Protein AF-A0A0L0VH54-F1 (afdb_monomer_lite)

Organism: NCBI:txid1165861

pLDDT: mean 87.73, std 12.9, range [51.84, 98.5]

Foldseek 3Di:
DVVLVVVLVVVVVADQDAFGKDKDKDFADCDFAWDAQPVDRPDIDTHHDQVRVQVSVVVNDPCVFKDKDKDWDFDPDPPVCCVRRVRGTTIMIIIMIGTD

Radius of gyration: 15.27 Å; chains: 1; bounding box: 35×24×42 Å

Secondary structure (DSSP, 8-state):
-HHHHHHHHHHTTS-SSTT-EEEEEEEB-SSSEEEEETTEEEEEEEEBPHHHHHHHHHHHS-TTTEEEEEEEEE-SS--HHHHHHTSPPPEEEEEEEEE-

Structure (mmCIF, N/CA/C/O backbone):
data_AF-A0A0L0VH54-F1
#
_entry.id   AF-A0A0L0VH54-F1
#
loop_
_atom_site.group_PDB
_atom_site.id
_atom_site.type_symbol
_atom_site.label_atom_id
_atom_site.label_alt_id
_atom_site.label_comp_id
_atom_site.label_asym_id
_atom_site.label_entity_id
_atom_site.label_seq_id
_atom_site.pdbx_PDB_ins_code
_atom_site.Cartn_x
_atom_site.Cartn_y
_atom_site.Cartn_z
_atom_site.occupancy
_atom_site.B_iso_or_equiv
_atom_site.auth_seq_id
_atom_site.auth_comp_id
_atom_site.auth_asym_id
_atom_site.auth_atom_id
_atom_site.pdbx_PDB_model_num
ATOM 1 N N . MET A 1 1 ? -7.591 2.577 -13.762 1.00 58.38 1 MET A N 1
ATOM 2 C CA . MET A 1 1 ? -9.037 2.316 -13.573 1.00 58.38 1 MET A CA 1
ATOM 3 C C . MET A 1 1 ? -9.275 1.050 -12.751 1.00 58.38 1 MET A C 1
ATOM 5 O O . MET A 1 1 ? -9.982 1.132 -11.759 1.00 58.38 1 MET A O 1
ATOM 9 N N . ASP A 1 2 ? -8.644 -0.087 -13.072 1.00 82.50 2 ASP A N 1
ATOM 10 C CA . ASP A 1 2 ? -8.907 -1.338 -12.331 1.00 82.50 2 ASP A CA 1
ATOM 11 C C . ASP A 1 2 ? -8.268 -1.409 -10.930 1.00 82.50 2 ASP A C 1
ATOM 13 O O . ASP A 1 2 ? -8.862 -1.985 -10.022 1.00 82.50 2 ASP A O 1
ATOM 17 N N . GLN A 1 3 ? -7.096 -0.793 -10.713 1.00 86.62 3 GLN A N 1
ATOM 18 C CA . GLN A 1 3 ? -6.416 -0.827 -9.405 1.00 86.62 3 GLN A CA 1
ATOM 19 C C . GLN A 1 3 ? -7.136 0.002 -8.325 1.00 86.62 3 GLN A C 1
ATOM 21 O O . GLN A 1 3 ? -7.254 -0.454 -7.192 1.00 86.62 3 GLN A O 1
ATOM 26 N N . GLU A 1 4 ? -7.678 1.176 -8.670 1.00 88.88 4 GLU A N 1
ATOM 27 C CA . GLU A 1 4 ? -8.472 1.996 -7.737 1.00 88.88 4 GLU A CA 1
ATOM 28 C C . GLU A 1 4 ? -9.761 1.271 -7.324 1.00 88.88 4 GLU A C 1
ATOM 30 O O . GLU A 1 4 ? -10.084 1.185 -6.142 1.00 88.88 4 GLU A O 1
ATOM 35 N N . ARG A 1 5 ? -10.450 0.646 -8.285 1.00 92.88 5 ARG A N 1
ATOM 36 C CA . ARG A 1 5 ? -11.643 -0.162 -8.011 1.00 92.88 5 ARG A CA 1
ATOM 37 C C . ARG A 1 5 ? -11.333 -1.405 -7.173 1.00 92.88 5 ARG A C 1
ATOM 39 O O . ARG A 1 5 ? -12.140 -1.825 -6.349 1.00 92.88 5 ARG A O 1
ATOM 46 N N . LEU A 1 6 ? -10.157 -2.005 -7.354 1.00 92.12 6 LEU A N 1
ATOM 47 C CA . LEU A 1 6 ? -9.701 -3.087 -6.485 1.00 92.12 6 LEU A CA 1
ATOM 48 C C . LEU A 1 6 ? -9.466 -2.592 -5.049 1.00 92.12 6 LEU A C 1
ATOM 50 O O . LEU A 1 6 ? -9.856 -3.278 -4.104 1.00 92.12 6 LEU A O 1
ATOM 54 N N . ALA A 1 7 ? -8.894 -1.396 -4.877 1.00 93.44 7 ALA A N 1
ATOM 55 C CA . ALA A 1 7 ? -8.724 -0.778 -3.563 1.00 93.44 7 ALA A CA 1
ATOM 56 C C . ALA A 1 7 ? -10.075 -0.511 -2.874 1.00 93.44 7 ALA A C 1
ATOM 58 O O . ALA A 1 7 ? -10.208 -0.777 -1.679 1.00 93.44 7 ALA A O 1
ATOM 59 N N . GLU A 1 8 ? -11.106 -0.096 -3.620 1.00 94.75 8 GLU A N 1
ATOM 60 C CA . GLU A 1 8 ? -12.480 0.002 -3.103 1.00 94.75 8 GLU A CA 1
ATOM 61 C C . GLU A 1 8 ? -12.968 -1.346 -2.555 1.00 94.75 8 GLU A C 1
ATOM 63 O O . GLU A 1 8 ? -13.465 -1.409 -1.431 1.00 94.75 8 GLU A O 1
ATOM 68 N N . TYR A 1 9 ? -12.777 -2.451 -3.280 1.00 95.25 9 TYR A N 1
ATOM 69 C CA . TYR A 1 9 ? -13.176 -3.771 -2.778 1.00 95.25 9 TYR A CA 1
ATOM 70 C C . TYR A 1 9 ? -12.372 -4.210 -1.555 1.00 95.25 9 TYR A C 1
ATOM 72 O O . TYR A 1 9 ? -12.942 -4.765 -0.615 1.00 95.25 9 TYR A O 1
ATOM 80 N N . PHE A 1 10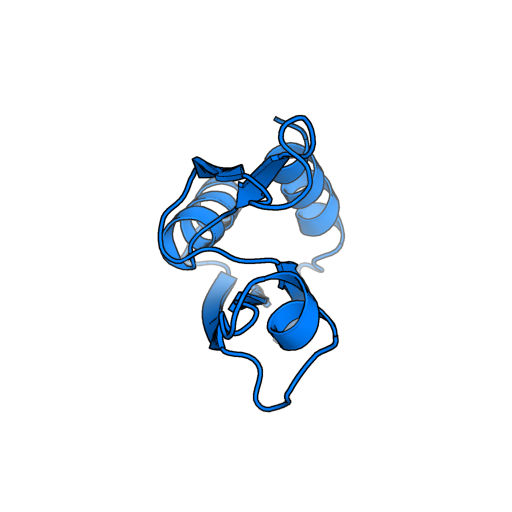 ? -11.072 -3.927 -1.520 1.00 95.06 10 PHE A N 1
ATOM 81 C CA . PHE A 1 10 ? -10.246 -4.190 -0.342 1.00 95.06 10 PHE A CA 1
ATOM 82 C C . PHE A 1 10 ? -10.668 -3.356 0.866 1.00 95.06 10 PHE A C 1
ATOM 84 O O . PHE A 1 10 ? -10.626 -3.863 1.986 1.00 95.06 10 PHE A O 1
ATOM 91 N N . SER A 1 11 ? -11.147 -2.127 0.659 1.00 95.38 11 SER A N 1
ATOM 92 C CA . SER A 1 11 ? -11.633 -1.277 1.750 1.00 95.38 11 SER A CA 1
ATOM 93 C C . SER A 1 11 ? -12.787 -1.926 2.524 1.00 95.38 11 SER A C 1
ATOM 95 O O . SER A 1 11 ? -12.861 -1.796 3.745 1.00 95.38 11 SER A O 1
ATOM 97 N N . LEU A 1 12 ? -13.630 -2.709 1.839 1.00 95.94 12 LEU A N 1
ATOM 98 C CA . LEU A 1 12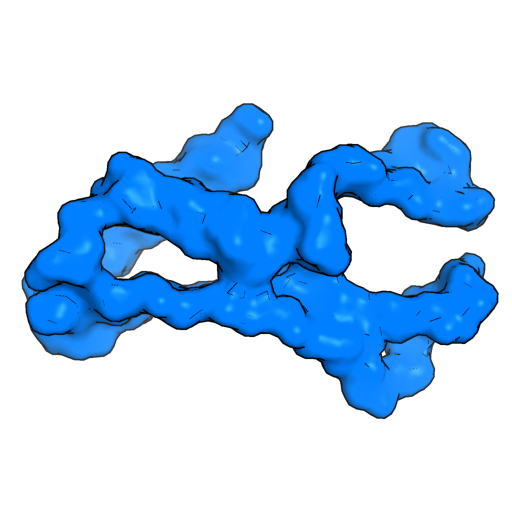 ? -14.764 -3.420 2.436 1.00 95.94 12 LEU A CA 1
ATOM 99 C C . LEU A 1 12 ? -14.338 -4.612 3.303 1.00 95.94 12 LEU A C 1
ATOM 101 O O . LEU A 1 12 ? -15.115 -5.070 4.139 1.00 95.94 12 LEU A O 1
ATOM 105 N N . LEU A 1 13 ? -13.114 -5.113 3.123 1.00 96.25 13 LEU A N 1
ATOM 106 C CA . LEU A 1 13 ? -12.553 -6.181 3.954 1.00 96.25 13 LEU A CA 1
ATOM 107 C C . LEU A 1 13 ? -12.040 -5.649 5.300 1.00 96.25 13 LEU A C 1
ATOM 109 O O . LEU A 1 13 ? -11.819 -6.431 6.228 1.00 96.25 13 LEU A O 1
ATOM 113 N N . LEU A 1 14 ? -11.854 -4.331 5.431 1.00 97.50 14 LEU A N 1
ATOM 114 C CA . LEU A 1 14 ? -11.350 -3.717 6.652 1.00 97.50 14 LEU A CA 1
ATOM 115 C C . LEU A 1 14 ? -12.465 -3.549 7.692 1.00 97.50 14 LEU A C 1
ATOM 117 O O . LEU A 1 14 ? -13.267 -2.615 7.640 1.00 97.50 14 LEU A O 1
ATOM 121 N N . SER A 1 15 ? -12.455 -4.420 8.701 1.00 96.94 15 SER A N 1
ATOM 122 C CA . SER A 1 15 ? -13.335 -4.323 9.872 1.00 96.94 15 SER A CA 1
ATOM 123 C C . SER A 1 15 ? -13.289 -2.937 10.546 1.00 96.94 15 SER A C 1
ATOM 125 O O . SER A 1 15 ? -12.270 -2.240 10.558 1.00 96.94 15 SER A O 1
ATOM 127 N N . ASN A 1 16 ? -14.413 -2.540 11.151 1.00 94.88 16 ASN A N 1
ATOM 128 C CA . ASN A 1 16 ? -14.532 -1.305 11.936 1.00 94.88 16 ASN A CA 1
ATOM 129 C C . ASN A 1 16 ? -13.934 -1.419 13.349 1.00 94.88 16 ASN A C 1
ATOM 131 O O . ASN A 1 16 ? -13.938 -0.441 14.088 1.00 94.88 16 ASN A O 1
ATOM 135 N N . GLN A 1 17 ? -13.436 -2.593 13.747 1.00 97.56 17 GLN A N 1
ATOM 136 C CA . GLN A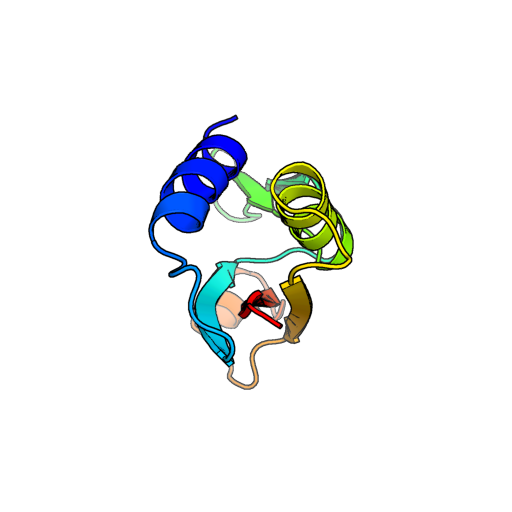 1 17 ? -12.788 -2.773 15.047 1.00 97.56 17 GLN A CA 1
ATOM 137 C C . GLN A 1 17 ? -11.390 -2.127 15.053 1.00 97.56 17 GLN A C 1
ATOM 139 O O . GLN A 1 17 ? -10.599 -2.447 14.157 1.00 97.56 17 GLN A O 1
ATOM 144 N N . PRO A 1 18 ? -11.050 -1.285 16.048 1.00 97.31 18 PRO A N 1
ATOM 145 C CA . PRO A 1 18 ? -9.711 -0.713 16.188 1.00 97.31 18 PRO A CA 1
ATOM 146 C C . PRO A 1 18 ? -8.613 -1.782 16.158 1.00 97.31 18 PRO A C 1
ATOM 148 O O . PRO A 1 18 ? -8.764 -2.869 16.717 1.00 97.31 18 PRO A O 1
ATOM 151 N N . GLY A 1 19 ? -7.513 -1.493 15.466 1.00 97.00 19 GLY A N 1
ATOM 152 C CA . GLY A 1 19 ? -6.400 -2.417 15.238 1.00 97.00 19 GLY A CA 1
ATOM 153 C C . GLY A 1 19 ? -6.596 -3.388 14.068 1.00 97.00 19 GLY A C 1
ATOM 154 O O . GLY A 1 19 ? -5.619 -3.986 13.609 1.00 97.00 19 GLY A O 1
ATOM 155 N N . SER A 1 20 ? -7.814 -3.520 13.527 1.00 98.00 20 SER A N 1
ATOM 156 C CA . SER A 1 20 ? -8.038 -4.293 12.296 1.00 98.00 20 SER A CA 1
ATOM 157 C C . SER A 1 20 ? -7.196 -3.718 11.166 1.00 98.00 20 SER A C 1
ATOM 159 O O . SER A 1 20 ? -7.116 -2.501 11.017 1.00 98.00 20 SER A O 1
ATOM 161 N N . SER A 1 21 ? -6.558 -4.583 10.382 1.00 97.88 21 SER A N 1
ATOM 162 C CA . SER A 1 21 ? -5.631 -4.159 9.335 1.00 97.88 21 SER A CA 1
ATOM 163 C C . SER A 1 21 ? -5.804 -4.985 8.071 1.00 97.88 21 SER A C 1
ATOM 165 O O . SER A 1 21 ? -5.956 -6.204 8.138 1.00 97.88 21 SER A O 1
ATOM 167 N N . ILE A 1 22 ? -5.712 -4.315 6.928 1.00 97.94 22 ILE A N 1
ATOM 168 C CA . ILE A 1 22 ? -5.450 -4.937 5.629 1.00 97.94 22 ILE A CA 1
ATOM 169 C C . ILE A 1 22 ? -4.053 -4.520 5.179 1.00 97.94 22 ILE A C 1
ATOM 171 O O . ILE A 1 22 ? -3.599 -3.416 5.487 1.00 97.94 22 ILE A O 1
ATOM 175 N N . PHE A 1 23 ? -3.352 -5.405 4.484 1.00 97.50 23 PHE A N 1
ATOM 176 C CA . PHE A 1 23 ? -2.006 -5.143 3.993 1.00 97.50 23 PHE A CA 1
ATOM 177 C C . PHE A 1 23 ? -1.753 -5.917 2.710 1.00 97.50 23 PHE A C 1
ATOM 179 O O . PHE A 1 23 ? -2.422 -6.912 2.423 1.00 97.50 23 PHE A O 1
ATOM 186 N N . GLY A 1 24 ? -0.767 -5.464 1.949 1.00 95.62 24 GLY A N 1
ATOM 187 C CA . GLY A 1 24 ? -0.409 -6.094 0.696 1.00 95.62 24 GLY A CA 1
ATOM 188 C C . GLY A 1 24 ? 1.003 -5.763 0.2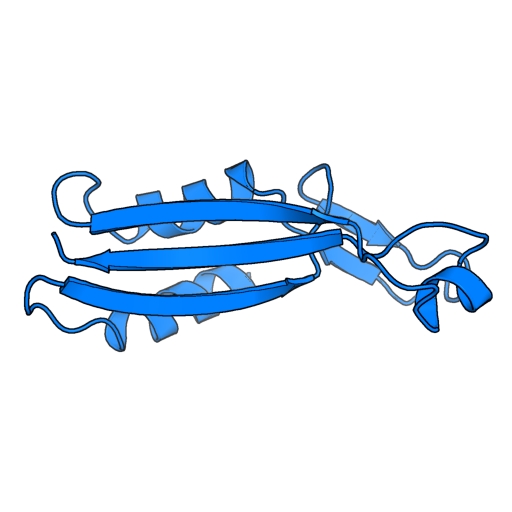51 1.00 95.62 24 GLY A C 1
ATOM 189 O O . GLY A 1 24 ? 1.673 -4.871 0.776 1.00 95.62 24 GLY A O 1
ATOM 190 N N . LEU A 1 25 ? 1.430 -6.534 -0.740 1.00 93.75 25 LEU A N 1
ATOM 191 C CA . LEU A 1 25 ? 2.678 -6.375 -1.459 1.00 93.75 25 LEU A CA 1
ATOM 192 C C . LEU A 1 25 ? 2.351 -6.425 -2.944 1.00 93.75 25 LEU A C 1
ATOM 194 O O . LEU A 1 25 ? 1.737 -7.383 -3.414 1.00 93.75 25 LEU A O 1
ATOM 198 N N . GLN A 1 26 ? 2.764 -5.404 -3.681 1.00 91.50 26 GLN A N 1
ATOM 199 C CA . GLN A 1 26 ? 2.602 -5.370 -5.128 1.00 91.50 26 GLN A CA 1
ATOM 200 C C . GLN A 1 26 ? 3.806 -4.730 -5.798 1.00 91.50 26 GLN A C 1
ATOM 202 O O . GLN A 1 26 ? 4.692 -4.180 -5.144 1.00 91.50 26 GLN A O 1
ATOM 207 N N . ARG A 1 27 ? 3.836 -4.791 -7.126 1.00 89.00 27 ARG A N 1
ATOM 208 C CA . ARG A 1 27 ? 4.863 -4.107 -7.900 1.00 89.00 27 ARG A CA 1
ATOM 209 C C . ARG A 1 27 ? 4.668 -2.595 -7.811 1.00 89.00 27 ARG A C 1
ATOM 211 O O . ARG A 1 27 ? 3.583 -2.099 -8.108 1.00 89.00 27 ARG A O 1
ATOM 218 N N . GLY A 1 28 ? 5.717 -1.893 -7.404 1.00 91.19 28 GLY A N 1
ATOM 219 C CA . GLY A 1 28 ? 5.760 -0.437 -7.357 1.00 91.19 28 GLY A CA 1
ATOM 220 C C . GLY A 1 28 ? 6.559 0.162 -8.510 1.00 91.19 28 GLY A C 1
ATOM 221 O O . GLY A 1 28 ? 7.117 -0.545 -9.356 1.00 91.19 28 GLY A O 1
ATOM 222 N N . SER A 1 29 ? 6.633 1.484 -8.504 1.00 91.25 29 SER A N 1
ATOM 223 C CA . SER A 1 29 ? 7.528 2.289 -9.333 1.00 91.25 29 SER A CA 1
ATOM 224 C C . SER A 1 29 ? 8.027 3.492 -8.531 1.00 91.25 29 SER A C 1
ATOM 226 O O . SER A 1 29 ? 7.432 3.859 -7.522 1.00 91.25 29 SER A O 1
ATOM 228 N N . GLU A 1 30 ? 9.128 4.113 -8.958 1.00 89.88 30 GLU A N 1
ATOM 229 C CA . GLU A 1 30 ? 9.598 5.361 -8.330 1.00 89.88 30 GLU A CA 1
ATOM 230 C C . GLU A 1 30 ? 8.587 6.492 -8.532 1.00 89.88 30 GLU A C 1
ATOM 232 O O . GLU A 1 30 ? 8.302 7.255 -7.618 1.00 89.88 30 GLU A O 1
ATOM 237 N N . ASN A 1 31 ? 8.019 6.564 -9.737 1.00 91.69 31 ASN A N 1
ATOM 238 C CA . ASN A 1 31 ? 7.028 7.554 -10.128 1.00 91.69 31 ASN A CA 1
ATOM 239 C C . ASN A 1 31 ? 5.780 6.843 -10.646 1.00 91.69 31 ASN A C 1
ATOM 241 O O . ASN A 1 31 ? 5.879 5.800 -11.299 1.00 91.69 31 ASN A O 1
ATOM 245 N N . GLU A 1 32 ? 4.613 7.413 -10.366 1.00 93.69 32 GLU A N 1
ATOM 246 C CA . GLU A 1 32 ? 3.345 6.922 -10.895 1.00 93.69 32 GLU A CA 1
ATOM 247 C C . GLU A 1 32 ? 3.312 6.997 -12.431 1.00 93.69 32 GLU A C 1
ATOM 249 O O . GLU A 1 32 ? 3.735 7.992 -13.023 1.00 93.69 32 GLU A O 1
ATOM 254 N N . GLY A 1 33 ? 2.796 5.950 -13.077 1.00 91.50 33 GLY A N 1
ATOM 255 C CA . GLY A 1 33 ? 2.560 5.943 -14.519 1.00 91.50 33 GLY A CA 1
ATOM 256 C C . GLY A 1 33 ? 2.821 4.599 -15.188 1.00 91.50 33 GLY A C 1
ATOM 257 O O . GLY A 1 33 ? 3.170 3.605 -14.544 1.00 91.50 33 GLY A O 1
ATOM 258 N N . GLU A 1 34 ? 2.664 4.578 -16.511 1.00 90.12 34 GLU A N 1
ATOM 259 C CA . GLU A 1 34 ? 2.947 3.400 -17.330 1.00 90.12 34 GLU A CA 1
ATOM 260 C C . GLU A 1 34 ? 4.441 3.068 -17.333 1.00 90.12 34 GLU A C 1
ATOM 262 O O . GLU A 1 34 ? 5.299 3.889 -17.658 1.00 90.12 34 GLU A O 1
ATOM 267 N N . GLN A 1 35 ? 4.742 1.830 -16.963 1.00 85.56 35 GLN A N 1
ATOM 268 C CA . GLN A 1 35 ? 6.069 1.247 -16.954 1.00 85.56 35 GLN A CA 1
ATOM 269 C C . GLN A 1 35 ? 6.171 0.267 -18.119 1.00 85.56 35 GLN A C 1
ATOM 271 O O . GLN A 1 35 ? 5.344 -0.636 -18.251 1.00 85.56 35 GLN A O 1
ATOM 276 N N . ASN A 1 36 ? 7.201 0.431 -18.945 1.00 81.00 36 ASN A N 1
ATOM 277 C CA . ASN A 1 36 ? 7.462 -0.439 -20.089 1.00 81.00 36 ASN A CA 1
ATOM 278 C C . ASN A 1 36 ? 8.510 -1.496 -19.737 1.00 81.00 36 ASN A C 1
ATOM 280 O O . ASN A 1 36 ? 9.513 -1.190 -19.083 1.00 81.00 36 ASN A O 1
ATOM 284 N N . LEU A 1 37 ? 8.315 -2.730 -20.208 1.00 74.06 37 LEU A N 1
ATOM 285 C CA . LEU A 1 37 ? 9.350 -3.759 -20.132 1.00 74.06 37 LEU A CA 1
ATOM 286 C C . LEU A 1 37 ? 10.335 -3.592 -21.304 1.00 74.06 37 LEU A C 1
ATOM 288 O O . LEU A 1 37 ? 9.934 -3.765 -22.454 1.00 74.06 37 LEU A O 1
ATOM 292 N N . PRO A 1 38 ? 11.634 -3.329 -21.062 1.00 69.00 38 PRO A N 1
ATOM 293 C CA . PRO A 1 38 ? 12.618 -3.150 -22.134 1.00 69.00 38 PRO A CA 1
ATOM 294 C C . PRO A 1 38 ? 12.763 -4.355 -23.079 1.00 69.00 38 PRO A C 1
ATOM 296 O O . PRO A 1 38 ? 13.162 -4.169 -24.224 1.00 69.00 38 PRO A O 1
ATOM 299 N N . TYR A 1 39 ? 12.427 -5.574 -22.645 1.00 70.69 39 TYR A N 1
ATOM 300 C CA . TYR A 1 39 ? 12.485 -6.779 -23.488 1.00 70.69 39 TYR A CA 1
ATOM 301 C C . TYR A 1 39 ? 11.155 -7.172 -24.142 1.00 70.69 39 TYR A C 1
ATOM 303 O O . TYR A 1 39 ? 11.116 -8.126 -24.916 1.00 70.69 39 TYR A O 1
ATOM 311 N N . ALA A 1 40 ? 10.056 -6.496 -23.812 1.00 74.81 40 ALA A N 1
ATOM 312 C CA . ALA A 1 40 ? 8.735 -6.796 -24.347 1.00 74.81 40 ALA A CA 1
ATOM 313 C C . ALA A 1 40 ? 8.009 -5.475 -24.593 1.00 74.81 40 ALA A C 1
ATOM 315 O O . ALA A 1 40 ? 7.293 -4.985 -23.728 1.00 74.81 40 ALA A O 1
ATOM 316 N N . ALA A 1 41 ? 8.220 -4.907 -25.783 1.00 72.81 41 ALA A N 1
ATOM 317 C CA . ALA A 1 41 ? 7.760 -3.565 -26.146 1.00 72.81 41 ALA A CA 1
ATOM 318 C C . ALA A 1 41 ? 6.241 -3.354 -26.000 1.00 72.81 41 ALA A C 1
ATOM 320 O O . ALA A 1 41 ? 5.802 -2.233 -25.777 1.00 72.81 41 ALA A O 1
ATOM 321 N N . GLU A 1 42 ? 5.445 -4.419 -26.105 1.00 82.25 42 GLU A N 1
ATOM 322 C CA . GLU A 1 42 ? 3.988 -4.362 -25.931 1.00 82.25 42 GLU A CA 1
ATOM 323 C C . GLU A 1 42 ? 3.549 -4.577 -24.474 1.00 82.25 42 GLU A C 1
ATOM 325 O O . GLU A 1 42 ? 2.421 -4.250 -24.101 1.00 82.25 42 GLU A O 1
ATOM 330 N N . ALA A 1 43 ? 4.432 -5.109 -23.627 1.00 79.75 43 ALA A N 1
ATOM 331 C CA . ALA A 1 43 ? 4.129 -5.398 -22.238 1.00 79.75 43 ALA A CA 1
ATOM 332 C C . ALA A 1 43 ? 4.429 -4.176 -21.364 1.00 79.75 43 ALA A C 1
ATOM 334 O O . ALA A 1 43 ? 5.581 -3.834 -21.076 1.00 79.75 43 ALA A O 1
ATOM 335 N N . HIS A 1 44 ? 3.352 -3.550 -20.912 1.00 84.56 44 HIS A N 1
ATOM 336 C CA . HIS A 1 44 ? 3.365 -2.411 -20.013 1.00 84.56 44 HIS A CA 1
ATOM 337 C C . HIS A 1 44 ? 2.474 -2.695 -18.804 1.00 84.56 44 HIS A C 1
ATOM 339 O O . HIS A 1 44 ? 1.547 -3.506 -18.861 1.00 84.56 44 HIS A O 1
ATOM 345 N N . TRP A 1 45 ? 2.765 -2.040 -17.686 1.00 86.62 45 TRP A N 1
ATOM 346 C CA . TRP A 1 45 ? 1.892 -2.044 -16.515 1.00 86.62 45 TRP A CA 1
ATOM 347 C C . TRP A 1 45 ? 1.845 -0.652 -15.902 1.00 86.62 45 TRP A C 1
ATOM 349 O O . TRP A 1 45 ? 2.800 0.111 -16.003 1.00 86.62 45 TRP A O 1
ATOM 359 N N . TYR A 1 46 ? 0.745 -0.318 -15.235 1.00 90.19 46 TYR A N 1
ATOM 360 C CA . TYR A 1 46 ? 0.668 0.917 -14.465 1.00 90.19 46 TYR A CA 1
ATOM 361 C C . TYR A 1 46 ? 1.288 0.700 -13.083 1.00 90.19 46 TYR A C 1
ATOM 363 O O . TYR A 1 46 ? 0.803 -0.131 -12.308 1.00 90.19 46 TYR A O 1
ATOM 371 N N . GLY A 1 47 ? 2.376 1.409 -12.795 1.00 91.75 47 GLY A N 1
ATOM 372 C CA . GLY A 1 47 ? 3.051 1.384 -11.502 1.00 91.75 47 GLY A CA 1
ATOM 373 C C . GLY A 1 47 ? 2.619 2.561 -10.636 1.00 91.75 47 GLY A C 1
ATOM 374 O O . GLY A 1 47 ? 2.553 3.689 -11.120 1.00 91.75 47 GLY A O 1
ATOM 375 N N . HIS A 1 48 ? 2.354 2.293 -9.359 1.00 95.00 48 HIS A N 1
ATOM 376 C CA . HIS A 1 48 ? 2.181 3.328 -8.345 1.00 95.00 48 HIS A CA 1
ATOM 377 C C . HIS A 1 48 ? 3.495 3.560 -7.584 1.00 95.00 48 HIS A C 1
ATOM 379 O O . HIS A 1 48 ? 4.171 2.600 -7.194 1.00 95.00 48 HIS A O 1
ATOM 385 N N . SER A 1 49 ? 3.804 4.830 -7.307 1.00 95.75 49 SER A N 1
ATOM 386 C CA . SER A 1 49 ? 4.722 5.212 -6.226 1.00 95.75 49 SER A CA 1
ATOM 387 C C . SER A 1 49 ? 4.060 5.042 -4.856 1.00 95.75 49 SER A C 1
ATOM 389 O O . SER A 1 49 ? 2.833 4.902 -4.764 1.00 95.75 49 SER A O 1
ATOM 391 N N . ALA A 1 50 ? 4.853 5.113 -3.781 1.00 97.12 50 ALA A N 1
ATOM 392 C CA . ALA A 1 50 ? 4.330 5.099 -2.414 1.00 97.12 50 ALA A CA 1
ATOM 393 C C . ALA A 1 50 ? 3.267 6.192 -2.200 1.00 97.12 50 ALA A C 1
ATOM 395 O O . ALA A 1 50 ? 2.190 5.918 -1.675 1.00 97.12 50 ALA A O 1
ATOM 396 N N . GLU A 1 51 ? 3.537 7.410 -2.665 1.00 97.38 51 GLU A N 1
ATOM 397 C CA . GLU A 1 51 ? 2.667 8.578 -2.522 1.00 97.38 51 GLU A CA 1
ATOM 398 C C . GLU A 1 51 ? 1.376 8.421 -3.322 1.00 97.38 51 GLU A C 1
ATOM 400 O O . GLU A 1 51 ? 0.293 8.676 -2.795 1.00 97.38 51 GLU A O 1
ATOM 405 N N . SER A 1 52 ? 1.471 7.964 -4.575 1.00 96.38 52 SER A N 1
ATOM 406 C CA . SER A 1 52 ? 0.279 7.772 -5.408 1.00 96.38 52 SER A CA 1
ATOM 407 C C . SER A 1 52 ? -0.651 6.702 -4.833 1.00 96.38 52 SER A C 1
ATOM 409 O O . SER A 1 52 ? -1.861 6.910 -4.760 1.00 96.38 52 SER A O 1
ATOM 411 N N . TRP A 1 53 ? -0.099 5.597 -4.319 1.00 96.44 53 TRP A N 1
ATOM 412 C CA . TRP A 1 53 ? -0.904 4.551 -3.695 1.00 96.44 53 TRP A CA 1
ATOM 413 C C . TRP A 1 53 ? -1.503 4.996 -2.366 1.00 96.44 53 TRP A C 1
ATOM 415 O O . TRP A 1 53 ? -2.659 4.699 -2.069 1.00 96.44 53 TRP A O 1
ATOM 425 N N . LYS A 1 54 ? -0.752 5.767 -1.576 1.00 97.00 54 LYS A N 1
ATOM 426 C CA . LYS A 1 54 ? -1.271 6.389 -0.358 1.00 97.00 54 LYS A CA 1
ATOM 427 C C . LYS A 1 54 ? -2.466 7.291 -0.661 1.00 97.00 54 LYS A C 1
ATOM 429 O O . LYS A 1 54 ? -3.481 7.187 0.023 1.00 97.00 54 LYS A O 1
ATOM 434 N N . SER A 1 55 ? -2.377 8.098 -1.720 1.00 96.50 55 SER A N 1
ATOM 435 C CA . SER A 1 55 ? -3.467 8.979 -2.145 1.00 96.50 55 SER A CA 1
ATOM 436 C C . SER A 1 55 ? -4.742 8.206 -2.499 1.00 96.50 55 SER A C 1
ATOM 438 O O . SER A 1 55 ? -5.837 8.678 -2.201 1.00 96.50 55 SER A O 1
ATOM 440 N N . VAL A 1 56 ? -4.632 7.003 -3.078 1.00 95.69 56 VAL A N 1
ATOM 441 C CA . VAL A 1 56 ? -5.799 6.134 -3.327 1.00 95.69 56 VAL A CA 1
ATOM 442 C C . VAL A 1 56 ? -6.514 5.800 -2.016 1.00 95.69 56 VAL A C 1
ATOM 444 O O . VAL A 1 56 ? -7.724 5.987 -1.915 1.00 95.69 56 VAL A O 1
ATOM 447 N N . TRP A 1 57 ? -5.785 5.374 -0.984 1.00 97.00 57 TRP A N 1
ATOM 448 C CA . TRP A 1 57 ? -6.385 5.043 0.313 1.00 97.00 57 TRP A CA 1
ATOM 449 C C . TRP A 1 57 ? -6.957 6.261 1.043 1.00 97.00 57 TRP A C 1
ATOM 451 O O . TRP A 1 57 ? -8.018 6.154 1.653 1.00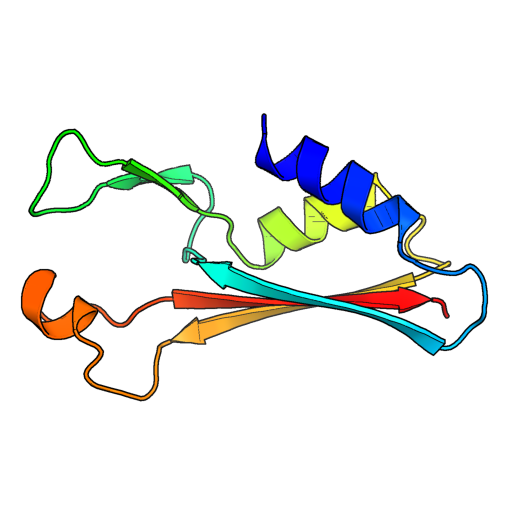 97.00 57 TRP A O 1
ATOM 461 N N . GLU A 1 58 ? -6.303 7.420 0.948 1.00 96.69 58 GLU A N 1
ATOM 462 C CA . GLU A 1 58 ? -6.781 8.682 1.538 1.00 96.69 58 GLU A CA 1
ATOM 463 C C . GLU A 1 58 ? -8.072 9.200 0.886 1.00 96.69 58 GLU A C 1
ATOM 465 O O . GLU A 1 58 ? -8.824 9.937 1.518 1.00 96.69 58 GLU A O 1
ATOM 470 N N . LYS A 1 59 ? -8.371 8.805 -0.360 1.00 96.19 59 LYS A N 1
ATOM 471 C CA . LYS A 1 59 ? -9.673 9.081 -0.994 1.00 96.19 59 LYS A CA 1
ATOM 472 C C . LYS A 1 59 ? -10.786 8.168 -0.469 1.00 96.19 59 LYS A C 1
ATOM 474 O O . LYS A 1 59 ? -11.950 8.556 -0.512 1.00 96.19 59 LYS A O 1
ATOM 479 N N . LEU A 1 60 ? -10.444 6.959 -0.016 1.00 96.19 60 LEU A N 1
ATOM 480 C CA . LEU A 1 60 ? -11.405 5.940 0.427 1.00 96.19 60 LEU A CA 1
ATOM 481 C C . LEU A 1 60 ? -11.719 6.016 1.922 1.00 96.19 60 LEU A C 1
ATOM 483 O O . LEU A 1 60 ? -12.803 5.612 2.343 1.00 96.19 60 LEU A O 1
ATOM 487 N N . PHE A 1 61 ? -10.787 6.521 2.726 1.00 95.75 61 PHE A N 1
ATOM 488 C CA . PHE A 1 61 ? -10.929 6.599 4.172 1.00 95.75 61 PHE A CA 1
ATOM 489 C C . PHE A 1 61 ? -10.658 8.003 4.695 1.00 95.75 61 PHE A C 1
ATOM 491 O O . PHE A 1 61 ? -9.749 8.688 4.235 1.00 95.75 61 PHE A O 1
ATOM 498 N N . ASP A 1 62 ? -11.393 8.391 5.736 1.00 93.94 62 ASP A N 1
ATOM 499 C CA . ASP A 1 62 ? -11.064 9.583 6.508 1.00 93.94 62 ASP A CA 1
ATOM 500 C C . ASP A 1 62 ? -9.709 9.369 7.225 1.00 93.94 62 ASP A C 1
ATOM 502 O O . ASP A 1 62 ? -9.581 8.393 7.983 1.00 93.94 62 ASP A O 1
ATOM 506 N N . PRO A 1 63 ? -8.706 10.253 7.037 1.00 91.44 63 PRO A N 1
ATOM 507 C CA . PRO A 1 63 ? -7.383 10.126 7.659 1.00 91.44 63 PRO A CA 1
ATOM 508 C C . PRO A 1 63 ? -7.396 10.091 9.195 1.00 91.44 63 PRO A C 1
ATOM 510 O O . PRO A 1 63 ? -6.428 9.652 9.810 1.00 91.44 63 PRO A O 1
ATOM 513 N N . SER A 1 64 ? -8.479 10.545 9.830 1.00 94.81 64 SER A N 1
ATOM 514 C CA . SER A 1 64 ? -8.688 10.468 11.281 1.00 94.81 64 SER A CA 1
ATOM 515 C C . SER A 1 64 ? -9.250 9.124 11.757 1.00 94.81 64 SER A C 1
ATOM 517 O O . SER A 1 64 ? -9.434 8.934 12.955 1.00 94.81 64 SER A O 1
ATOM 519 N N . THR A 1 65 ? -9.529 8.187 10.846 1.00 96.69 65 THR A N 1
ATOM 520 C CA . THR A 1 65 ? -10.133 6.876 11.159 1.00 96.69 65 THR A CA 1
ATOM 521 C C . THR A 1 65 ? -9.236 5.694 10.820 1.00 96.69 65 THR A C 1
ATOM 523 O O . THR A 1 65 ? -9.499 4.565 11.247 1.00 96.69 65 THR A O 1
ATOM 526 N N . VAL A 1 66 ? -8.169 5.933 10.058 1.00 98.06 66 VAL A N 1
ATOM 527 C CA . VAL A 1 66 ? -7.208 4.906 9.675 1.00 98.06 66 VAL A CA 1
ATOM 528 C C . VAL A 1 66 ? -5.788 5.452 9.675 1.00 98.06 66 VAL A C 1
ATOM 530 O O . VAL A 1 66 ? -5.533 6.610 9.361 1.00 98.06 66 VAL A O 1
ATOM 533 N N . LYS A 1 67 ? -4.836 4.572 9.960 1.00 98.12 67 LYS A N 1
ATOM 534 C CA . LYS A 1 67 ? -3.419 4.786 9.703 1.00 98.12 67 LYS A CA 1
ATOM 535 C C . LYS A 1 67 ? -3.057 4.095 8.394 1.00 98.12 67 LYS A C 1
ATOM 537 O O . LYS A 1 67 ? -3.194 2.878 8.288 1.00 98.12 67 LYS A O 1
ATOM 542 N N . ILE A 1 68 ? -2.563 4.866 7.430 1.00 98.31 68 ILE A N 1
ATOM 543 C CA . ILE A 1 68 ? -2.091 4.362 6.135 1.00 98.31 68 ILE A CA 1
ATOM 544 C C . ILE A 1 68 ? -0.564 4.376 6.133 1.00 98.31 68 ILE A C 1
ATOM 546 O O . ILE A 1 68 ? 0.057 5.397 6.440 1.00 98.31 68 ILE A O 1
ATOM 550 N N . VAL A 1 69 ? 0.042 3.244 5.785 1.00 98.12 69 VAL A N 1
ATOM 551 C CA . VAL A 1 69 ? 1.489 3.108 5.594 1.00 98.12 69 VAL A CA 1
ATOM 552 C C . VAL A 1 69 ? 1.734 2.601 4.184 1.00 98.12 69 VAL A C 1
ATOM 554 O O . VAL A 1 69 ? 1.113 1.632 3.759 1.00 98.12 69 VAL A O 1
ATOM 557 N N . THR A 1 70 ? 2.644 3.249 3.468 1.00 97.81 70 THR A N 1
ATOM 558 C CA . THR A 1 70 ? 3.077 2.868 2.122 1.00 97.81 70 THR A CA 1
ATOM 559 C C . THR A 1 70 ? 4.577 3.063 2.018 1.00 97.81 70 THR A C 1
ATOM 561 O O . THR A 1 70 ? 5.090 4.102 2.434 1.00 97.81 70 THR A O 1
ATOM 564 N N . GLU A 1 71 ? 5.277 2.092 1.452 1.00 96.88 71 GLU A N 1
ATOM 565 C CA . GLU A 1 71 ? 6.729 2.123 1.323 1.00 96.88 71 GLU A CA 1
ATOM 566 C C . GLU A 1 71 ? 7.151 1.363 0.069 1.00 96.88 71 GLU A C 1
ATOM 568 O O . GLU A 1 71 ? 6.717 0.233 -0.149 1.00 96.88 71 GLU A O 1
ATOM 573 N N . VAL A 1 72 ? 8.012 1.969 -0.747 1.00 95.06 72 VAL A N 1
ATOM 574 C CA . VAL A 1 72 ? 8.668 1.272 -1.856 1.00 95.06 72 VAL A CA 1
ATOM 575 C C . VAL A 1 72 ? 10.057 0.837 -1.406 1.00 95.06 72 VAL A C 1
ATOM 577 O O . VAL A 1 72 ? 10.817 1.644 -0.877 1.00 95.06 72 VAL A O 1
ATOM 580 N N . ARG A 1 73 ? 10.391 -0.435 -1.631 1.00 91.94 73 ARG A N 1
ATOM 581 C CA . ARG A 1 73 ? 11.727 -0.992 -1.396 1.00 91.94 73 ARG A CA 1
ATOM 582 C C . ARG A 1 73 ? 12.250 -1.669 -2.644 1.00 91.94 73 ARG A C 1
ATOM 584 O O . ARG A 1 73 ? 11.488 -2.272 -3.398 1.00 91.94 73 ARG A O 1
ATOM 591 N N . GLU A 1 74 ? 13.556 -1.604 -2.829 1.00 89.19 74 GLU A N 1
ATOM 592 C CA . GLU A 1 74 ? 14.229 -2.437 -3.812 1.00 89.19 74 GLU A CA 1
ATOM 593 C C . GLU A 1 74 ? 14.295 -3.894 -3.334 1.00 89.19 74 GLU A C 1
ATOM 595 O O . GLU A 1 74 ? 14.349 -4.162 -2.135 1.00 89.19 74 GLU A O 1
ATOM 600 N N . SER A 1 75 ? 14.301 -4.845 -4.267 1.00 83.12 75 SER A N 1
ATOM 601 C CA . SER A 1 75 ? 14.555 -6.250 -3.961 1.00 83.12 75 SER A CA 1
ATOM 602 C C . SER A 1 75 ? 15.982 -6.460 -3.448 1.00 83.12 75 SER A C 1
ATOM 604 O O . SER A 1 75 ? 16.937 -5.935 -4.024 1.00 83.12 75 SER A O 1
ATOM 606 N N . ASP A 1 76 ? 16.115 -7.274 -2.399 1.00 74.31 76 ASP A N 1
ATOM 607 C CA . ASP A 1 76 ? 17.408 -7.626 -1.796 1.00 74.31 76 ASP A CA 1
ATOM 608 C C . ASP A 1 76 ? 18.191 -8.676 -2.608 1.00 74.31 76 ASP A C 1
ATOM 610 O O . ASP A 1 76 ? 19.413 -8.756 -2.497 1.00 74.31 76 ASP A O 1
ATOM 614 N N . GLU A 1 77 ? 17.504 -9.474 -3.429 1.00 66.25 77 GLU A N 1
ATOM 615 C CA . GLU A 1 77 ? 18.102 -10.554 -4.223 1.00 66.25 77 GLU A CA 1
ATOM 616 C C . GLU A 1 77 ? 18.331 -10.150 -5.684 1.00 66.25 77 GLU A C 1
ATOM 618 O O . GLU A 1 77 ? 17.561 -9.358 -6.239 1.00 66.25 77 GLU A O 1
ATOM 623 N N . GLU A 1 78 ? 19.300 -10.818 -6.332 1.00 60.25 78 GLU A N 1
ATOM 624 C CA . GLU A 1 78 ? 19.342 -11.008 -7.789 1.00 60.25 78 GLU A CA 1
ATOM 625 C C . GLU A 1 78 ? 18.091 -11.793 -8.216 1.00 60.25 78 GLU A C 1
ATOM 627 O O . GLU A 1 78 ? 18.111 -12.989 -8.511 1.00 60.25 78 GLU A O 1
ATOM 632 N N . THR A 1 79 ? 16.938 -11.133 -8.179 1.00 59.56 79 THR A N 1
ATOM 633 C CA . THR A 1 79 ? 15.692 -11.711 -8.666 1.00 59.56 79 THR A CA 1
ATOM 634 C C . THR A 1 79 ? 15.868 -12.043 -10.148 1.00 59.56 79 THR A C 1
ATOM 636 O O . THR A 1 79 ? 16.624 -11.377 -10.857 1.00 59.56 79 THR A O 1
ATOM 639 N N . GLN A 1 80 ? 15.113 -13.016 -10.676 1.00 56.88 80 GLN A N 1
ATOM 640 C CA . GLN A 1 80 ? 15.091 -13.294 -12.125 1.00 56.88 80 GLN A CA 1
ATOM 641 C C . GLN A 1 80 ? 14.882 -12.018 -12.964 1.00 56.88 80 GLN A C 1
ATOM 643 O O . GLN A 1 80 ? 15.312 -11.936 -14.108 1.00 56.88 80 GLN A O 1
ATOM 648 N N . TYR A 1 81 ? 14.263 -10.994 -12.377 1.00 57.47 81 TYR A N 1
ATOM 649 C CA . TYR A 1 81 ? 14.095 -9.680 -12.970 1.00 57.47 81 TYR A CA 1
ATOM 650 C C . TYR A 1 81 ? 15.410 -8.950 -13.274 1.00 57.47 81 TYR A C 1
ATOM 652 O O . TYR A 1 81 ? 15.525 -8.361 -14.346 1.00 57.47 81 TYR A O 1
ATOM 660 N N . GLU A 1 82 ? 16.407 -9.008 -12.389 1.00 55.03 82 GLU A N 1
ATOM 661 C CA . GLU A 1 82 ? 17.709 -8.368 -12.613 1.00 55.03 82 GLU A CA 1
ATOM 662 C C . GLU A 1 82 ? 18.453 -8.985 -13.801 1.00 55.03 82 GLU A C 1
ATOM 664 O O . GLU A 1 82 ? 19.106 -8.264 -14.564 1.00 55.03 82 GLU A O 1
ATOM 669 N N . TYR A 1 83 ? 18.291 -10.300 -13.993 1.00 51.84 83 TYR A N 1
ATOM 670 C CA . TYR A 1 83 ? 18.866 -11.042 -15.114 1.00 51.84 83 TYR A CA 1
ATOM 671 C C . TYR A 1 83 ? 18.248 -10.631 -16.458 1.00 51.84 83 TYR A C 1
ATOM 673 O O . TYR A 1 83 ? 18.961 -10.492 -17.449 1.00 51.84 83 TYR A O 1
ATOM 681 N N . ILE A 1 84 ? 16.931 -10.392 -16.500 1.00 57.47 84 ILE A N 1
ATOM 682 C CA . ILE A 1 84 ? 16.213 -10.102 -17.753 1.00 57.47 84 ILE A CA 1
ATOM 683 C C . ILE A 1 84 ? 16.223 -8.591 -18.086 1.00 57.47 84 ILE A C 1
ATOM 685 O O . ILE A 1 84 ? 16.177 -8.215 -19.256 1.00 57.47 84 ILE A O 1
ATOM 689 N N . HIS A 1 85 ? 16.332 -7.702 -17.090 1.00 60.12 85 HIS A N 1
ATOM 690 C CA . HIS A 1 85 ? 16.218 -6.239 -17.269 1.00 60.12 85 HIS A CA 1
ATOM 691 C C . HIS A 1 85 ? 17.529 -5.452 -17.184 1.00 60.12 85 HIS A C 1
ATOM 693 O O . HIS A 1 85 ? 17.504 -4.222 -17.155 1.00 60.12 85 HIS A O 1
ATOM 699 N N . GLY A 1 86 ? 18.678 -6.126 -17.140 1.00 58.53 86 GLY A N 1
ATOM 700 C CA . GLY A 1 86 ? 19.974 -5.447 -17.153 1.00 58.53 86 GLY A CA 1
ATOM 701 C C . GLY A 1 86 ? 20.294 -4.723 -15.843 1.00 58.53 86 GLY A C 1
ATOM 702 O O . GLY A 1 86 ? 20.624 -3.539 -15.862 1.00 58.53 86 GLY A O 1
ATOM 703 N N . LYS A 1 87 ? 20.248 -5.452 -14.716 1.00 63.19 87 LYS A N 1
ATOM 704 C CA . LYS A 1 87 ? 20.641 -4.991 -13.363 1.00 63.19 87 LYS A CA 1
ATOM 705 C C . LYS A 1 87 ? 19.717 -3.961 -12.701 1.00 63.19 87 LYS A C 1
ATOM 707 O O . LYS A 1 87 ? 20.146 -3.242 -11.801 1.00 63.19 87 LYS A O 1
ATOM 712 N N . ARG A 1 88 ? 18.453 -3.864 -13.120 1.00 68.19 88 ARG A N 1
ATOM 713 C CA . ARG A 1 88 ? 17.449 -3.098 -12.367 1.00 68.19 88 ARG A CA 1
ATOM 714 C C . ARG A 1 88 ? 16.791 -3.976 -11.312 1.00 68.19 88 ARG A C 1
ATOM 716 O O . ARG A 1 88 ? 16.136 -4.960 -11.655 1.00 68.19 88 ARG A O 1
ATOM 723 N N . LYS A 1 89 ? 16.932 -3.566 -10.052 1.00 76.38 89 LYS A N 1
ATOM 724 C CA . LYS A 1 89 ? 16.214 -4.143 -8.916 1.00 76.38 89 LYS A CA 1
ATOM 725 C C . LYS A 1 89 ? 14.708 -3.988 -9.085 1.00 76.38 89 LYS A C 1
ATOM 727 O O . LYS A 1 89 ? 14.223 -3.015 -9.668 1.00 76.38 89 LYS A O 1
ATOM 732 N N . VAL A 1 90 ? 13.956 -4.957 -8.573 1.00 82.69 90 VAL A N 1
ATOM 733 C CA . VAL A 1 90 ? 12.495 -4.864 -8.534 1.00 82.69 90 VAL A CA 1
ATOM 734 C C . VAL A 1 90 ? 12.099 -3.894 -7.438 1.00 82.69 90 VAL A C 1
ATOM 736 O O . VAL A 1 90 ? 12.569 -4.016 -6.314 1.00 82.69 90 VAL A O 1
ATOM 739 N N . LEU A 1 91 ? 11.199 -2.967 -7.756 1.00 88.69 91 LEU A N 1
ATOM 740 C CA . LEU A 1 91 ? 10.570 -2.112 -6.760 1.00 88.69 91 LEU A CA 1
ATOM 741 C C . LEU A 1 91 ? 9.292 -2.769 -6.249 1.00 88.69 91 LEU A C 1
ATOM 743 O O . LEU A 1 91 ? 8.345 -3.020 -7.001 1.00 88.69 91 LEU A O 1
ATOM 747 N N . TRP A 1 92 ? 9.284 -3.042 -4.954 1.00 92.19 92 TRP A N 1
ATOM 748 C CA . TRP A 1 92 ? 8.179 -3.620 -4.215 1.00 92.19 92 TRP A CA 1
ATOM 749 C C . TRP A 1 92 ? 7.490 -2.545 -3.389 1.00 92.19 92 TRP A C 1
ATOM 751 O O . TRP A 1 92 ? 8.117 -1.903 -2.552 1.00 92.19 92 TRP A O 1
ATOM 761 N N . LEU A 1 93 ? 6.194 -2.363 -3.622 1.00 95.75 93 LEU A N 1
ATOM 762 C CA . LEU A 1 93 ? 5.336 -1.464 -2.867 1.00 95.75 93 LEU A CA 1
ATOM 763 C C . LEU A 1 93 ? 4.643 -2.247 -1.750 1.00 95.75 93 LEU A C 1
ATOM 765 O O . LEU A 1 93 ? 3.726 -3.037 -1.996 1.00 95.75 93 LEU A O 1
ATOM 769 N N . TYR A 1 94 ? 5.090 -2.001 -0.526 1.00 96.81 94 TYR A N 1
ATOM 770 C CA . TYR A 1 94 ? 4.482 -2.471 0.710 1.00 96.81 94 TYR A CA 1
ATOM 771 C C . TYR A 1 94 ? 3.438 -1.468 1.163 1.00 96.81 94 TYR A C 1
ATOM 773 O O . TYR A 1 94 ? 3.672 -0.257 1.125 1.00 96.81 94 TYR A O 1
ATOM 781 N N . TRP A 1 95 ? 2.297 -1.960 1.628 1.00 97.56 95 TRP A N 1
ATOM 782 C CA . TRP A 1 95 ? 1.268 -1.083 2.160 1.00 97.56 95 TRP A CA 1
ATOM 783 C C . TRP A 1 95 ? 0.416 -1.748 3.232 1.00 97.56 95 TRP A C 1
ATOM 785 O O . TRP A 1 95 ? 0.237 -2.968 3.249 1.00 97.56 95 TRP A O 1
ATOM 795 N N . SER A 1 96 ? -0.139 -0.925 4.116 1.00 98.00 96 SER A N 1
ATOM 796 C CA . SER A 1 96 ? -1.185 -1.318 5.050 1.00 98.00 96 SER A CA 1
ATOM 797 C C . SER A 1 96 ? -2.148 -0.171 5.341 1.00 98.00 96 SER A C 1
ATOM 799 O O . SER A 1 96 ? -1.784 1.007 5.298 1.00 98.00 96 SER A O 1
ATOM 801 N N . VAL A 1 97 ? -3.387 -0.539 5.660 1.00 98.19 97 VAL A N 1
ATOM 802 C CA . VAL A 1 97 ? -4.414 0.358 6.193 1.00 98.19 97 VAL A CA 1
ATOM 803 C C . VAL A 1 97 ? -4.932 -0.259 7.484 1.00 98.19 97 VAL A C 1
ATOM 805 O O . VAL A 1 97 ? -5.467 -1.370 7.477 1.00 98.19 97 VAL A O 1
ATOM 808 N N . THR A 1 98 ? -4.753 0.453 8.592 1.00 98.50 98 THR A N 1
ATOM 809 C CA . THR A 1 98 ? -5.108 -0.008 9.938 1.00 98.5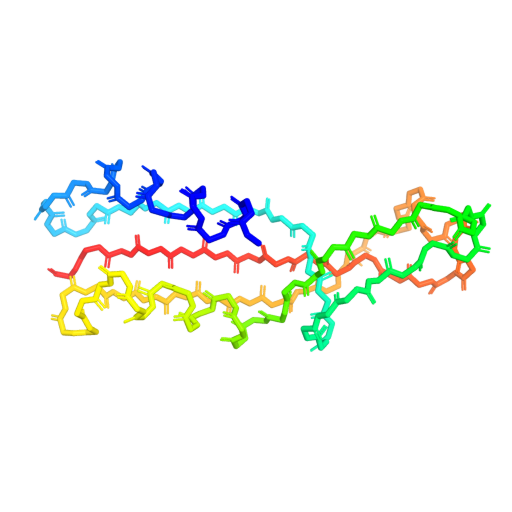0 98 THR A CA 1
ATOM 810 C C . THR A 1 98 ? -6.174 0.898 10.535 1.00 98.50 98 THR A C 1
ATOM 812 O O . THR A 1 98 ? -5.984 2.110 10.578 1.00 98.50 98 THR A O 1
ATOM 815 N N . ARG A 1 99 ? -7.272 0.327 11.036 1.00 97.94 99 ARG A N 1
ATOM 816 C CA . ARG A 1 99 ? -8.301 1.052 11.795 1.00 97.94 99 ARG A CA 1
ATOM 817 C C . ARG A 1 99 ? -7.700 1.565 13.104 1.00 97.94 99 ARG A C 1
ATOM 819 O O . ARG A 1 99 ? -7.122 0.761 13.840 1.00 97.94 99 ARG A O 1
ATOM 826 N N . ILE A 1 100 ? -7.822 2.864 13.380 1.00 96.06 100 ILE A N 1
ATOM 827 C CA . ILE A 1 100 ? -7.380 3.449 14.660 1.00 96.06 100 ILE A CA 1
ATOM 828 C C . ILE A 1 100 ? -8.498 3.480 15.696 1.00 96.06 100 ILE A C 1
ATOM 830 O O . ILE A 1 100 ? -9.682 3.448 15.293 1.00 96.06 100 ILE A O 1
#

InterPro domains:
  IPR051654 Fungal Meroterpenoid Biosynthesis Methyltransferases [PTHR35897] (2-100)

Sequence (100 aa):
MDQERLAEYFSLLLSNQPGSSIFGLQRGSENEGEQNLPYAAEAHWYGHSAESWKSVWEKLFDPSTVKIVTEVRESDEETQYEYIHGKRKVLWLYWSVTRI